Protein AF-A0A2D4GC23-F1 (afdb_monomer_lite)

InterPro domains:
  IPR010998 Integrase/recombinase, N-terminal [G3DSA:1.10.150.130] (24-99)

Sequence (99 aa):
KDISIPTMVIIDCLEVERRKLVEEHLSTKVINTIQAARKPSTCRIYNATWKTFCTWCTKTGANQFFPSLAQVLNFLQDGLDRGLSPNTLRRQVAALSCY

Secondary structure (DSSP, 8-state):
------------HHHHHHHHHHHTT--HHHHHHHHHTS-HHHHHHHHHHHHHHHHHHHHHT--SSS--HHHHHHHHHHHHHTT--HHHHHHHHHHHTT-

Structure (mmCIF, N/CA/C/O backbone):
data_AF-A0A2D4GC23-F1
#
_entry.id   AF-A0A2D4GC23-F1
#
loop_
_atom_site.group_PDB
_atom_site.id
_atom_site.type_symbol
_atom_site.label_atom_id
_atom_site.label_alt_id
_atom_site.label_comp_id
_atom_site.label_asym_id
_atom_site.label_entity_id
_atom_site.label_seq_id
_atom_site.pdbx_PDB_ins_code
_atom_site.Cartn_x
_atom_site.Cartn_y
_atom_site.Cartn_z
_atom_site.occupancy
_atom_site.B_iso_or_equiv
_atom_site.auth_seq_id
_atom_site.auth_comp_id
_atom_site.auth_asym_id
_atom_site.auth_atom_id
_atom_site.pdbx_PDB_model_num
ATOM 1 N N . LYS A 1 1 ? -27.980 19.065 -7.274 1.00 35.91 1 LYS A N 1
ATOM 2 C CA . LYS A 1 1 ? -26.867 19.282 -6.322 1.00 35.91 1 LYS A CA 1
ATOM 3 C C . LYS A 1 1 ? -25.714 18.467 -6.867 1.00 35.91 1 LYS A C 1
ATOM 5 O O . LYS A 1 1 ? -25.662 17.267 -6.635 1.00 35.91 1 LYS A O 1
ATOM 10 N N . ASP A 1 2 ? -24.944 19.093 -7.747 1.00 29.81 2 ASP A N 1
ATOM 11 C CA . ASP A 1 2 ? -23.890 18.459 -8.526 1.00 29.81 2 ASP A CA 1
ATOM 12 C C . ASP A 1 2 ? -22.892 17.785 -7.593 1.00 29.81 2 ASP A C 1
ATOM 14 O O . ASP A 1 2 ? -22.226 18.431 -6.783 1.00 29.81 2 ASP A O 1
ATOM 18 N N . ILE A 1 3 ? -22.848 16.457 -7.662 1.00 40.66 3 ILE A N 1
ATOM 19 C CA . ILE A 1 3 ? -21.802 15.669 -7.029 1.00 40.66 3 ILE A CA 1
ATOM 20 C C . ILE A 1 3 ? -20.608 15.838 -7.957 1.00 40.66 3 ILE A C 1
ATOM 22 O O . ILE A 1 3 ? -20.407 15.054 -8.882 1.00 40.66 3 ILE A O 1
ATOM 26 N N . SER A 1 4 ? -19.875 16.934 -7.763 1.00 33.38 4 SER A N 1
ATOM 27 C CA . SER A 1 4 ? -18.573 17.143 -8.378 1.00 33.38 4 SER A CA 1
ATOM 28 C C . SER A 1 4 ? -17.736 15.906 -8.088 1.00 33.38 4 SER A C 1
ATOM 30 O O . SER A 1 4 ? -17.326 15.696 -6.948 1.00 33.38 4 SER A O 1
ATOM 32 N N . ILE A 1 5 ? -17.537 15.067 -9.105 1.00 41.44 5 ILE A N 1
ATOM 33 C CA . ILE A 1 5 ? -16.588 13.958 -9.078 1.00 41.44 5 ILE A CA 1
ATOM 34 C C . ILE A 1 5 ? -15.243 14.615 -8.759 1.00 41.44 5 ILE A C 1
ATOM 36 O O . ILE A 1 5 ? -14.750 15.383 -9.590 1.00 41.44 5 ILE A O 1
ATOM 40 N N . PRO A 1 6 ? -14.676 14.434 -7.554 1.00 40.91 6 PRO A N 1
ATOM 41 C CA . PRO A 1 6 ? -13.470 15.150 -7.206 1.00 40.91 6 PRO A CA 1
ATOM 42 C C . PRO A 1 6 ? -12.360 14.579 -8.079 1.00 40.91 6 PRO A C 1
ATOM 44 O O . PRO A 1 6 ? -12.030 13.396 -7.976 1.00 40.91 6 PRO A O 1
ATOM 47 N N . THR A 1 7 ? -11.827 15.430 -8.961 1.00 38.97 7 THR A N 1
ATOM 48 C CA . THR A 1 7 ? -10.524 15.298 -9.616 1.00 38.97 7 THR A CA 1
ATOM 49 C C . THR A 1 7 ? -9.622 14.485 -8.708 1.00 38.97 7 THR A C 1
ATOM 51 O O . THR A 1 7 ? -9.370 14.939 -7.595 1.00 38.97 7 THR A O 1
ATOM 54 N N . MET A 1 8 ? -9.252 13.266 -9.122 1.00 46.06 8 MET A N 1
ATOM 55 C CA . MET A 1 8 ? -8.629 12.265 -8.255 1.00 46.06 8 MET A CA 1
ATOM 56 C C . MET A 1 8 ? -7.414 12.845 -7.531 1.00 46.06 8 MET A C 1
ATOM 58 O O . MET A 1 8 ? -6.294 12.837 -8.038 1.00 46.06 8 MET A O 1
ATOM 62 N N . VAL A 1 9 ? -7.642 13.366 -6.327 1.00 53.91 9 VAL A N 1
ATOM 63 C CA . VAL A 1 9 ? -6.574 13.759 -5.428 1.00 53.91 9 VAL A CA 1
ATOM 64 C C . VAL A 1 9 ? -5.928 12.444 -5.047 1.00 53.91 9 VAL A C 1
ATOM 66 O O . VAL A 1 9 ? -6.563 11.593 -4.425 1.00 53.91 9 VAL A O 1
ATOM 69 N N . ILE A 1 10 ? -4.682 12.258 -5.475 1.00 60.09 10 ILE A N 1
ATOM 70 C CA . ILE A 1 10 ? -3.817 11.198 -4.972 1.00 60.09 10 ILE A CA 1
ATOM 71 C C . ILE A 1 10 ? -3.667 11.474 -3.472 1.00 60.09 10 ILE A C 1
ATOM 73 O O . ILE A 1 10 ? -2.811 12.256 -3.055 1.00 60.09 10 ILE A O 1
ATOM 77 N N . ILE A 1 11 ? -4.575 10.923 -2.669 1.00 69.81 11 ILE A N 1
ATOM 78 C CA . ILE A 1 11 ? -4.518 11.054 -1.220 1.00 69.81 11 ILE A CA 1
ATOM 79 C C . ILE A 1 11 ? -3.340 10.232 -0.712 1.00 69.81 11 ILE A C 1
ATOM 81 O O . ILE A 1 11 ? -3.060 9.147 -1.230 1.00 69.81 11 ILE A O 1
ATOM 85 N N . ASP A 1 12 ? -2.620 10.779 0.268 1.00 81.88 12 ASP A N 1
ATOM 86 C CA . ASP A 1 12 ? -1.509 10.067 0.887 1.00 81.88 12 ASP A CA 1
ATOM 87 C C . ASP A 1 12 ? -2.019 8.762 1.499 1.00 81.88 12 ASP A C 1
ATOM 89 O O . ASP A 1 12 ? -3.119 8.690 2.049 1.00 81.88 12 ASP A O 1
ATOM 93 N N . CYS A 1 13 ? -1.207 7.722 1.414 1.00 83.00 13 CYS A N 1
ATOM 94 C CA . CYS A 1 13 ? -1.558 6.412 1.928 1.00 83.00 13 CYS A CA 1
ATOM 95 C C . CYS A 1 13 ? -1.874 6.417 3.441 1.00 83.00 13 CYS A C 1
ATOM 97 O O . CYS A 1 13 ? -2.721 5.657 3.904 1.00 83.00 13 CYS A O 1
ATOM 99 N N . LEU A 1 14 ? -1.259 7.327 4.208 1.00 85.19 14 LEU A N 1
ATOM 100 C CA . LEU A 1 14 ? -1.565 7.527 5.622 1.00 85.19 14 LEU A CA 1
ATOM 101 C C . LEU A 1 14 ? -2.953 8.136 5.817 1.00 85.19 14 LEU A C 1
ATOM 103 O O . LEU A 1 14 ? -3.617 7.832 6.799 1.00 85.19 14 LEU A O 1
ATOM 107 N N . GLU A 1 15 ? -3.420 8.973 4.894 1.00 86.94 15 GLU A N 1
ATOM 108 C CA . GLU A 1 15 ? -4.772 9.530 4.951 1.00 86.94 15 GLU A CA 1
ATOM 109 C C . GLU A 1 15 ? -5.829 8.459 4.644 1.00 86.94 15 GLU A C 1
ATOM 111 O O . GLU A 1 15 ? -6.885 8.455 5.275 1.00 86.94 15 GLU A O 1
ATOM 116 N N . VAL A 1 16 ? -5.536 7.519 3.738 1.00 85.06 16 VAL A N 1
ATOM 117 C CA . VAL A 1 16 ? -6.392 6.343 3.486 1.00 85.06 16 VAL A CA 1
ATOM 118 C C . VAL A 1 16 ? -6.509 5.497 4.754 1.00 85.06 16 VAL A C 1
ATOM 120 O O . VAL A 1 16 ? -7.614 5.260 5.238 1.00 85.06 16 VAL A O 1
ATOM 123 N N . GLU A 1 17 ? -5.365 5.137 5.344 1.00 87.56 17 GLU A N 1
ATOM 124 C CA . GLU A 1 17 ? -5.298 4.383 6.601 1.00 87.56 17 GLU A CA 1
ATOM 125 C C . GLU A 1 17 ? -6.043 5.119 7.724 1.00 87.56 17 GLU A C 1
ATOM 127 O O . GLU A 1 17 ? -6.840 4.524 8.445 1.00 87.56 17 GLU A O 1
ATOM 132 N N . ARG A 1 18 ? -5.861 6.441 7.840 1.00 88.88 18 ARG A N 1
ATOM 133 C CA . ARG A 1 18 ? -6.547 7.263 8.844 1.00 88.88 18 ARG A CA 1
ATOM 134 C C . ARG A 1 18 ? -8.066 7.184 8.697 1.00 88.88 18 ARG A C 1
ATOM 136 O O . ARG A 1 18 ? -8.749 7.055 9.707 1.00 88.88 18 ARG A O 1
ATOM 143 N N . ARG A 1 19 ? -8.600 7.281 7.474 1.00 88.81 19 ARG A N 1
ATOM 144 C CA . ARG A 1 19 ? -10.050 7.205 7.219 1.00 88.81 19 ARG A CA 1
ATOM 145 C C . ARG A 1 19 ? -10.612 5.851 7.622 1.00 88.81 19 ARG A C 1
ATOM 147 O O . ARG A 1 19 ? -11.564 5.822 8.392 1.00 88.81 19 ARG A O 1
ATOM 154 N N . LYS A 1 20 ? -9.959 4.767 7.204 1.00 87.31 20 LYS A N 1
ATOM 155 C CA . LYS A 1 20 ? -10.346 3.404 7.581 1.00 87.31 20 LYS A CA 1
ATOM 156 C C . LYS A 1 20 ? -10.352 3.212 9.096 1.00 87.31 20 LYS A C 1
ATOM 158 O O . LYS A 1 20 ? -11.320 2.722 9.653 1.00 87.31 20 LYS A O 1
ATOM 163 N N . LEU A 1 21 ? -9.310 3.665 9.794 1.00 90.06 21 LEU A N 1
ATOM 164 C CA . LEU A 1 21 ? -9.248 3.539 11.254 1.00 90.06 21 LEU A CA 1
ATOM 165 C C . LEU A 1 21 ? -10.315 4.389 11.972 1.00 90.06 21 LEU A C 1
ATOM 167 O O . LEU A 1 21 ? -10.791 3.996 13.035 1.00 90.06 21 LEU A O 1
ATOM 171 N N . VAL A 1 22 ? -10.705 5.537 11.404 1.00 91.75 22 VAL A N 1
ATOM 172 C CA . VAL A 1 22 ? -11.840 6.332 11.906 1.00 91.75 22 VAL A CA 1
ATOM 173 C C . VAL A 1 22 ? -13.168 5.604 11.680 1.00 91.75 22 VAL A C 1
ATOM 175 O O . VAL A 1 22 ? -14.009 5.614 12.575 1.00 91.75 22 VAL A O 1
ATOM 178 N N . GLU A 1 23 ? -13.355 4.957 10.529 1.00 90.25 23 GLU A N 1
ATOM 179 C CA . GLU A 1 23 ? -14.532 4.119 10.239 1.00 90.25 23 GLU A CA 1
ATOM 180 C C . GLU A 1 23 ? -14.622 2.908 11.186 1.00 90.25 23 GLU A C 1
ATOM 182 O O . GLU A 1 23 ? -15.711 2.535 11.614 1.00 90.25 23 GLU A O 1
ATOM 187 N N . GLU A 1 24 ? -13.481 2.372 11.625 1.00 90.25 24 GLU A N 1
ATOM 188 C CA . GLU A 1 24 ? -13.367 1.350 12.681 1.00 90.25 24 GLU A CA 1
ATOM 189 C C . GLU A 1 24 ? -13.541 1.917 14.110 1.00 90.25 24 GLU A C 1
ATOM 191 O O . GLU A 1 24 ? -13.291 1.233 15.101 1.00 90.25 24 GLU A O 1
ATOM 196 N N . HIS A 1 25 ? -13.977 3.176 14.244 1.00 93.50 25 HIS A N 1
ATOM 197 C CA . HIS A 1 25 ? -14.265 3.851 15.516 1.00 93.50 25 HIS A CA 1
ATOM 198 C C . HIS A 1 25 ? -13.057 3.965 16.466 1.00 93.50 25 HIS A C 1
ATOM 200 O O . HIS A 1 25 ? -13.213 4.111 17.684 1.00 93.50 25 HIS A O 1
ATOM 206 N N . LEU A 1 26 ? -11.830 3.948 15.933 1.00 93.06 26 LEU A N 1
ATOM 207 C CA . LEU A 1 26 ? -10.629 4.159 16.737 1.00 93.06 26 LEU A CA 1
ATOM 208 C C . LEU A 1 26 ? -10.447 5.639 17.079 1.00 93.06 26 LEU A C 1
ATOM 210 O O . LEU A 1 26 ? -10.680 6.539 16.273 1.00 93.06 26 LEU A O 1
ATOM 214 N N . SER A 1 27 ? -9.968 5.905 18.296 1.00 95.38 27 SER A N 1
ATOM 215 C CA . SER A 1 27 ? -9.687 7.278 18.720 1.00 95.38 27 SER A CA 1
ATOM 216 C C . SER A 1 27 ? -8.525 7.890 17.932 1.00 95.38 27 SER A C 1
ATOM 218 O O . SER A 1 27 ? -7.523 7.225 17.654 1.00 95.38 27 SER A O 1
ATOM 220 N N . THR A 1 28 ? -8.585 9.199 17.681 1.00 92.56 28 THR A N 1
ATOM 221 C CA . THR A 1 28 ? -7.505 9.958 17.024 1.00 92.56 28 THR A CA 1
ATOM 222 C C . THR A 1 28 ? -6.144 9.748 17.692 1.00 92.56 28 THR A C 1
ATOM 224 O O . THR A 1 28 ? -5.122 9.685 17.015 1.00 92.56 28 THR A O 1
ATOM 227 N N . LYS A 1 29 ? -6.110 9.584 19.023 1.00 94.69 29 LYS A N 1
ATOM 228 C CA . LYS A 1 29 ? -4.871 9.318 19.768 1.00 94.69 29 LYS A CA 1
ATOM 229 C C . LYS A 1 29 ? -4.246 7.978 19.369 1.00 94.69 29 LYS A C 1
ATOM 231 O O . LYS A 1 29 ? -3.048 7.932 19.115 1.00 94.69 29 LYS A O 1
ATOM 236 N N . VAL A 1 30 ? -5.054 6.919 19.279 1.00 93.81 30 VAL A N 1
ATOM 237 C CA . VAL A 1 30 ? -4.603 5.585 18.845 1.00 93.81 30 VAL A CA 1
ATOM 238 C C . VAL A 1 30 ? -4.115 5.632 17.399 1.00 93.81 30 VAL A C 1
ATOM 240 O O . VAL A 1 30 ? -3.035 5.125 17.108 1.00 93.81 30 VAL A O 1
ATOM 243 N N . ILE A 1 31 ? -4.853 6.307 16.516 1.00 92.19 31 ILE A N 1
ATOM 244 C CA . ILE A 1 31 ? -4.481 6.461 15.103 1.00 92.19 31 ILE A CA 1
ATOM 245 C C . ILE A 1 31 ? -3.128 7.167 14.965 1.00 92.19 31 ILE A C 1
ATOM 247 O O . ILE A 1 31 ? -2.240 6.672 14.271 1.00 92.19 31 ILE A O 1
ATOM 251 N N . ASN A 1 32 ? -2.927 8.268 15.692 1.00 91.75 32 ASN A N 1
ATOM 252 C CA . ASN A 1 32 ? -1.654 8.985 15.702 1.00 91.75 32 ASN A CA 1
ATOM 253 C C . ASN A 1 32 ? -0.506 8.101 16.199 1.00 91.75 32 ASN A C 1
ATOM 255 O O . ASN A 1 32 ? 0.582 8.146 15.634 1.00 91.75 32 ASN A O 1
ATOM 259 N N . THR A 1 33 ? -0.729 7.279 17.230 1.00 93.44 33 THR A N 1
ATOM 260 C CA . THR A 1 33 ? 0.280 6.327 17.712 1.00 93.44 33 THR A CA 1
ATOM 261 C C . THR A 1 33 ? 0.611 5.268 16.661 1.00 93.44 33 THR A C 1
ATOM 263 O O . THR A 1 33 ? 1.791 5.015 16.433 1.00 93.44 33 THR A O 1
ATOM 266 N N . ILE A 1 34 ? -0.389 4.688 15.988 1.00 89.38 34 ILE A N 1
ATOM 267 C CA . ILE A 1 34 ? -0.184 3.708 14.906 1.00 89.38 34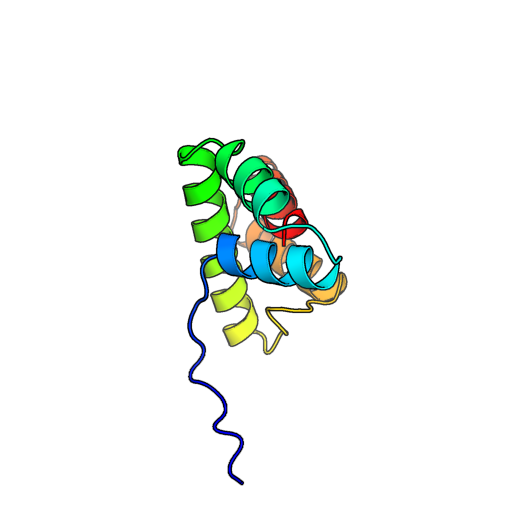 ILE A CA 1
ATOM 268 C C . ILE A 1 34 ? 0.667 4.320 13.787 1.00 89.38 34 ILE A C 1
ATOM 270 O O . ILE A 1 34 ? 1.657 3.725 13.359 1.00 89.38 34 ILE A O 1
ATOM 274 N N . GLN A 1 35 ? 0.322 5.533 13.349 1.00 88.88 35 GLN A N 1
ATOM 275 C CA . GLN A 1 35 ? 1.046 6.223 12.282 1.00 88.88 35 GLN A CA 1
ATOM 276 C C . GLN A 1 35 ? 2.459 6.642 12.712 1.00 88.88 35 GLN A C 1
ATOM 278 O O . GLN A 1 35 ? 3.407 6.468 11.948 1.00 88.88 35 GLN A O 1
ATOM 283 N N . ALA A 1 36 ? 2.629 7.134 13.943 1.00 87.69 36 ALA A N 1
ATOM 284 C CA . ALA A 1 36 ? 3.928 7.537 14.484 1.00 87.69 36 ALA A CA 1
ATOM 285 C C . ALA A 1 36 ? 4.862 6.350 14.770 1.00 87.69 36 ALA A C 1
ATOM 287 O O . ALA A 1 36 ? 6.081 6.499 14.707 1.00 87.69 36 ALA A O 1
ATOM 288 N N . ALA A 1 37 ? 4.315 5.164 15.057 1.00 88.94 37 ALA A N 1
ATOM 289 C CA . ALA A 1 37 ? 5.098 3.948 15.268 1.00 88.94 37 ALA A CA 1
ATOM 290 C C . ALA A 1 37 ? 5.793 3.455 13.984 1.00 88.94 37 ALA A C 1
ATOM 292 O O . ALA A 1 37 ? 6.731 2.654 14.044 1.00 88.94 37 ALA A O 1
ATOM 293 N N . ARG A 1 38 ? 5.363 3.927 12.805 1.00 86.62 38 ARG A N 1
ATOM 294 C CA . ARG A 1 38 ? 5.952 3.546 11.521 1.00 86.62 38 ARG A CA 1
ATOM 295 C C . ARG A 1 38 ? 7.196 4.390 11.227 1.00 86.62 38 ARG A C 1
ATOM 297 O O . ARG A 1 38 ? 7.174 5.617 11.261 1.00 86.62 38 ARG A O 1
ATOM 304 N N . LYS A 1 39 ? 8.303 3.725 10.872 1.00 86.19 39 LYS A N 1
ATOM 305 C CA . LYS A 1 39 ? 9.542 4.407 10.458 1.00 86.19 39 LYS A CA 1
ATOM 306 C C . LYS A 1 39 ? 9.269 5.326 9.250 1.00 86.19 39 LYS A C 1
ATOM 308 O O . LYS A 1 39 ? 8.649 4.864 8.288 1.00 86.19 39 LYS A O 1
ATOM 313 N N . PRO A 1 40 ? 9.812 6.561 9.206 1.00 83.94 40 PRO A N 1
ATOM 314 C CA . PRO A 1 40 ? 9.592 7.488 8.088 1.00 83.94 40 PRO A CA 1
ATOM 315 C C . PRO A 1 40 ? 9.986 6.923 6.717 1.00 83.94 40 PRO A C 1
ATOM 317 O O . PRO A 1 40 ? 9.339 7.208 5.710 1.00 83.94 40 PRO A O 1
ATOM 320 N N . SER A 1 41 ? 11.033 6.095 6.663 1.00 85.81 41 SER A N 1
ATOM 321 C CA . SER A 1 41 ? 11.453 5.400 5.441 1.00 85.81 41 SER A CA 1
ATOM 322 C C . SER A 1 41 ? 10.391 4.419 4.940 1.00 85.81 41 SER A C 1
ATOM 324 O O . SER A 1 41 ? 10.115 4.381 3.741 1.00 85.81 41 SER A O 1
ATOM 326 N N . THR A 1 42 ? 9.746 3.683 5.847 1.00 85.69 42 THR A N 1
ATOM 327 C CA . THR A 1 42 ? 8.628 2.791 5.524 1.00 85.69 42 THR A CA 1
ATOM 328 C C . THR A 1 42 ? 7.447 3.590 4.986 1.00 85.69 42 THR A C 1
ATOM 330 O O . THR A 1 42 ? 6.948 3.241 3.921 1.00 85.69 42 THR A O 1
ATOM 333 N N . CYS A 1 43 ? 7.071 4.705 5.628 1.00 85.81 43 CYS A N 1
ATOM 334 C CA . CYS A 1 43 ? 5.990 5.579 5.148 1.00 85.81 43 CYS A CA 1
ATOM 335 C C . CYS A 1 43 ? 6.230 6.073 3.715 1.00 85.81 43 CYS A C 1
ATOM 337 O O . CYS A 1 43 ? 5.323 6.041 2.888 1.00 85.81 43 CYS A O 1
ATOM 339 N N . ARG A 1 44 ? 7.464 6.478 3.381 1.00 87.88 44 ARG A N 1
ATOM 340 C CA . ARG A 1 44 ? 7.811 6.919 2.017 1.00 87.88 44 ARG A CA 1
ATOM 341 C C . ARG A 1 44 ? 7.634 5.807 0.983 1.00 87.88 44 ARG A C 1
ATOM 343 O O . ARG A 1 44 ? 7.091 6.058 -0.089 1.00 87.88 44 ARG A O 1
ATOM 350 N N . ILE A 1 45 ? 8.071 4.588 1.300 1.00 88.81 45 ILE A N 1
ATOM 351 C CA . ILE A 1 45 ? 7.933 3.423 0.410 1.00 88.81 45 ILE A CA 1
ATOM 352 C C . ILE A 1 45 ? 6.460 3.052 0.217 1.00 88.81 45 ILE A C 1
ATOM 354 O O . ILE A 1 45 ? 6.032 2.730 -0.892 1.00 88.81 45 ILE A O 1
ATOM 358 N N . TYR A 1 46 ? 5.698 3.103 1.301 1.00 89.25 46 TYR A N 1
ATOM 359 C CA . TYR A 1 46 ? 4.273 2.811 1.350 1.00 89.25 46 TYR A CA 1
ATOM 360 C C . TYR A 1 46 ? 3.497 3.806 0.483 1.00 89.25 46 TYR A C 1
ATOM 362 O O . TYR A 1 46 ? 2.798 3.405 -0.444 1.00 89.25 46 TYR A O 1
ATOM 370 N N . ASN A 1 47 ? 3.767 5.103 0.646 1.00 89.44 47 ASN A N 1
ATOM 371 C CA . ASN A 1 47 ? 3.178 6.144 -0.190 1.00 89.44 47 ASN A CA 1
ATOM 372 C C . ASN A 1 47 ? 3.570 6.002 -1.671 1.00 89.44 47 ASN A C 1
ATOM 374 O O . ASN A 1 47 ? 2.724 6.109 -2.552 1.00 89.44 47 ASN A O 1
ATOM 378 N N . ALA A 1 48 ? 4.839 5.711 -1.978 1.00 90.88 48 ALA A N 1
ATOM 379 C CA . ALA A 1 48 ? 5.271 5.478 -3.359 1.00 90.88 48 ALA A CA 1
ATOM 380 C C . ALA A 1 48 ? 4.565 4.266 -3.996 1.00 90.88 48 ALA A C 1
ATOM 382 O O . ALA A 1 48 ? 4.171 4.308 -5.165 1.00 90.88 48 ALA A O 1
ATOM 383 N N . THR A 1 49 ? 4.364 3.202 -3.215 1.00 92.44 49 THR A N 1
ATOM 384 C CA . THR A 1 49 ? 3.603 2.022 -3.641 1.00 92.44 49 THR A CA 1
ATOM 385 C C . THR A 1 49 ? 2.148 2.383 -3.908 1.00 92.44 49 THR A C 1
ATOM 387 O O . THR A 1 49 ? 1.640 2.068 -4.980 1.00 92.44 49 THR A O 1
ATOM 390 N N . TRP A 1 50 ? 1.507 3.097 -2.982 1.00 91.50 50 TRP A N 1
ATOM 391 C CA . TRP A 1 50 ? 0.126 3.546 -3.122 1.00 91.50 50 TRP A CA 1
ATOM 392 C C . TRP A 1 50 ? -0.081 4.391 -4.382 1.00 91.50 50 TRP A C 1
ATOM 394 O O . TRP A 1 50 ? -0.959 4.102 -5.186 1.00 91.50 50 TRP A O 1
ATOM 404 N N . LYS A 1 51 ? 0.804 5.357 -4.647 1.00 91.88 51 LYS A N 1
ATOM 405 C CA . LYS A 1 51 ? 0.769 6.167 -5.878 1.00 91.88 51 LYS A CA 1
ATOM 406 C C . LYS A 1 51 ? 0.878 5.321 -7.145 1.00 91.88 51 LYS A C 1
ATOM 408 O O . LYS A 1 51 ? 0.178 5.574 -8.128 1.00 91.88 51 LYS A O 1
ATOM 413 N N . THR A 1 52 ? 1.752 4.316 -7.118 1.00 92.62 52 THR A N 1
ATOM 414 C CA . THR A 1 52 ? 1.917 3.371 -8.231 1.00 92.62 52 THR A CA 1
ATOM 415 C C . THR A 1 52 ? 0.632 2.571 -8.446 1.00 92.62 52 THR A C 1
ATOM 417 O O . THR A 1 52 ? 0.180 2.437 -9.581 1.00 92.62 52 THR A O 1
ATOM 420 N N . PHE A 1 53 ? 0.005 2.117 -7.362 1.00 92.50 53 PHE A N 1
ATOM 421 C CA . PHE A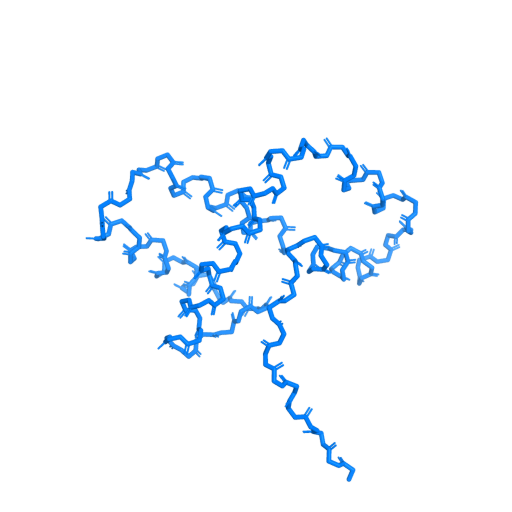 1 53 ? -1.263 1.398 -7.390 1.00 92.50 53 PHE A CA 1
ATOM 422 C C . PHE A 1 53 ? -2.431 2.264 -7.890 1.00 92.50 53 PHE A C 1
ATOM 424 O O . PHE A 1 53 ? -3.143 1.838 -8.792 1.00 92.50 53 PHE A O 1
ATOM 431 N N . CYS A 1 54 ? -2.588 3.503 -7.412 1.00 91.50 54 CYS A N 1
ATOM 432 C CA . CYS A 1 54 ? -3.594 4.453 -7.913 1.00 91.50 54 CYS A CA 1
ATOM 433 C C . CYS A 1 54 ? -3.431 4.730 -9.413 1.00 91.50 54 CYS A C 1
ATOM 435 O O . CYS A 1 54 ? -4.407 4.765 -10.167 1.00 91.50 54 CYS A O 1
ATOM 437 N N . THR A 1 55 ? -2.182 4.891 -9.860 1.00 92.31 55 THR A N 1
ATOM 438 C CA . THR A 1 55 ? -1.866 5.086 -11.281 1.00 92.31 55 THR A CA 1
ATOM 439 C C . THR A 1 55 ? -2.249 3.855 -12.096 1.00 92.31 55 THR A C 1
ATOM 441 O O . THR A 1 55 ? -2.800 3.985 -13.188 1.00 92.31 55 THR A O 1
ATOM 444 N N . TRP A 1 56 ? -1.973 2.658 -11.576 1.00 94.25 56 TRP A N 1
ATOM 445 C CA . TRP A 1 56 ? -2.385 1.409 -12.206 1.00 94.25 56 TRP A CA 1
ATOM 446 C C . TRP A 1 56 ? -3.912 1.286 -12.256 1.00 94.25 56 TRP A C 1
ATOM 448 O O . TRP A 1 56 ? -4.449 1.034 -13.328 1.00 94.25 56 TRP A O 1
ATOM 458 N N . CYS A 1 57 ? -4.613 1.586 -11.160 1.00 91.88 57 CYS A N 1
ATOM 459 C CA . CYS A 1 57 ? -6.075 1.553 -11.097 1.00 91.88 57 CYS A CA 1
ATOM 460 C C . CYS A 1 57 ? -6.721 2.499 -12.110 1.00 91.88 57 CYS A C 1
ATOM 462 O O . CYS A 1 57 ? -7.640 2.108 -12.821 1.00 91.88 57 CYS A O 1
ATOM 464 N N . THR A 1 58 ? -6.190 3.718 -12.240 1.00 91.12 58 THR A N 1
ATOM 465 C CA . THR A 1 58 ? -6.649 4.684 -13.252 1.00 91.12 58 THR A CA 1
ATOM 466 C C . THR A 1 58 ? -6.491 4.136 -14.672 1.00 91.12 58 THR A C 1
ATOM 468 O O . THR A 1 58 ? -7.360 4.343 -15.513 1.00 91.12 58 THR A O 1
ATOM 471 N N . LYS A 1 59 ? -5.396 3.416 -14.950 1.00 92.06 59 LYS A N 1
ATOM 472 C CA . LYS A 1 59 ? -5.127 2.834 -16.275 1.00 92.06 59 LYS A CA 1
ATOM 473 C C . LYS A 1 59 ? -6.009 1.628 -16.590 1.00 92.06 59 LYS A C 1
ATOM 475 O O . LYS A 1 59 ? -6.364 1.439 -17.746 1.00 92.06 59 LYS A O 1
ATOM 480 N N . THR A 1 60 ? -6.332 0.811 -15.590 1.00 90.62 60 THR A N 1
ATOM 48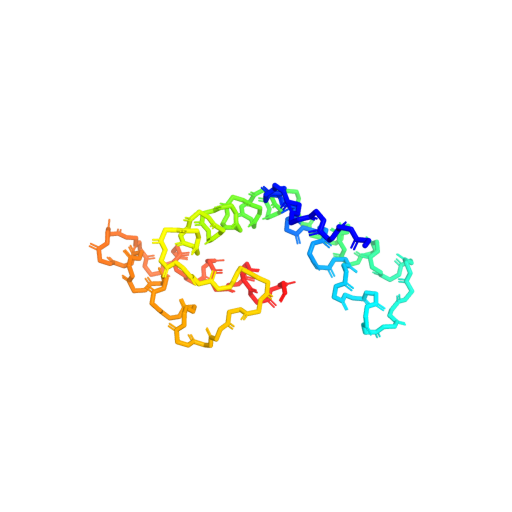1 C CA . THR A 1 60 ? -7.092 -0.437 -15.761 1.00 90.62 60 THR A CA 1
ATOM 482 C C . THR A 1 60 ? -8.587 -0.285 -15.482 1.00 90.62 60 THR A C 1
ATOM 484 O O . THR A 1 60 ? -9.337 -1.245 -15.642 1.00 90.62 60 THR A O 1
ATOM 487 N N . GLY A 1 61 ? -9.036 0.903 -15.061 1.00 86.75 61 GLY A N 1
ATOM 488 C CA . GLY A 1 61 ? -10.416 1.145 -14.637 1.00 86.75 61 GLY A CA 1
ATOM 489 C C . GLY A 1 61 ? -10.769 0.486 -13.298 1.00 86.75 61 GLY A C 1
ATOM 490 O O . GLY A 1 61 ? -11.945 0.294 -12.997 1.00 86.75 61 GLY A O 1
ATOM 491 N N . ALA A 1 62 ? -9.769 0.105 -12.496 1.00 88.44 62 ALA A N 1
ATOM 492 C CA . ALA A 1 62 ? -9.984 -0.499 -11.188 1.00 88.44 62 ALA A CA 1
ATOM 493 C C . ALA A 1 62 ? -10.329 0.545 -10.113 1.00 88.44 62 ALA A C 1
ATOM 495 O O . ALA A 1 62 ? -9.971 1.721 -10.208 1.00 88.44 62 ALA A O 1
ATOM 496 N N . ASN A 1 63 ? -11.007 0.103 -9.050 1.00 84.75 63 ASN A N 1
ATOM 497 C CA . ASN A 1 63 ? -11.282 0.952 -7.896 1.00 84.75 63 ASN A CA 1
ATOM 498 C C . ASN A 1 63 ? -10.042 1.012 -6.995 1.00 84.75 63 ASN A C 1
ATOM 500 O O . ASN A 1 63 ? -9.597 -0.013 -6.487 1.00 84.75 63 ASN A O 1
ATOM 504 N N . GLN A 1 64 ? -9.506 2.213 -6.781 1.00 83.00 64 GLN A N 1
ATOM 505 C CA . GLN A 1 64 ? -8.327 2.410 -5.936 1.00 83.00 64 GLN A CA 1
ATOM 506 C C . GLN A 1 64 ? -8.607 2.258 -4.433 1.00 83.00 64 GLN A C 1
ATOM 508 O O . GLN A 1 64 ? -7.714 1.842 -3.713 1.00 83.00 64 GLN A O 1
ATOM 513 N N . PHE A 1 65 ? -9.812 2.582 -3.951 1.00 82.56 65 PHE A N 1
ATOM 514 C CA . PHE A 1 65 ? -10.150 2.562 -2.518 1.00 82.56 65 PHE A CA 1
ATOM 515 C C . PHE A 1 65 ? -10.671 1.204 -2.053 1.00 82.56 65 PHE A C 1
ATOM 517 O O . PHE A 1 65 ? -10.409 0.793 -0.931 1.00 82.56 65 PHE A O 1
ATOM 524 N N . PHE A 1 66 ? -11.386 0.504 -2.932 1.00 82.38 66 PHE A N 1
ATOM 525 C CA . PHE A 1 66 ? -11.971 -0.806 -2.655 1.00 82.38 66 PHE A CA 1
ATOM 526 C C . PHE A 1 66 ? -11.642 -1.778 -3.791 1.00 82.38 66 PHE A C 1
ATOM 528 O O . PHE A 1 66 ? -12.541 -2.188 -4.534 1.00 82.38 66 PHE A O 1
ATOM 535 N N . PRO A 1 67 ? -10.356 -2.111 -3.996 1.00 87.38 67 PRO A N 1
ATOM 536 C CA . PRO A 1 67 ? -9.990 -3.083 -5.006 1.00 87.38 67 PRO A CA 1
ATOM 537 C C . PRO A 1 67 ? -10.452 -4.477 -4.582 1.00 87.38 67 PRO A C 1
ATOM 539 O O . PRO A 1 67 ? -10.273 -4.904 -3.442 1.00 87.38 67 PRO A O 1
ATOM 542 N N . SER A 1 68 ? -11.010 -5.225 -5.525 1.00 90.56 68 SER A N 1
ATOM 543 C CA . SER A 1 68 ? -11.194 -6.666 -5.358 1.00 90.56 68 SER A CA 1
ATOM 544 C C . SER A 1 68 ? -9.838 -7.366 -5.224 1.00 90.56 68 SER A C 1
ATOM 546 O O . SER A 1 68 ? -8.824 -6.901 -5.754 1.00 90.56 68 SER A O 1
ATOM 548 N N . LEU A 1 69 ? -9.824 -8.542 -4.590 1.00 91.00 69 LEU A N 1
ATOM 549 C CA . LEU A 1 69 ? -8.621 -9.375 -4.516 1.00 91.00 69 LEU A CA 1
ATOM 550 C C . LEU A 1 69 ? -8.027 -9.638 -5.911 1.00 91.00 69 LEU A C 1
ATOM 552 O O . LEU A 1 69 ? -6.816 -9.550 -6.087 1.00 91.00 69 LEU A O 1
ATOM 556 N N . ALA A 1 70 ? -8.874 -9.883 -6.916 1.00 93.12 70 ALA A N 1
ATOM 557 C CA . ALA A 1 70 ? -8.441 -10.080 -8.298 1.00 93.12 70 ALA A CA 1
ATOM 558 C C . ALA A 1 70 ? -7.700 -8.855 -8.864 1.00 93.12 70 ALA A C 1
ATOM 560 O O . ALA A 1 70 ? -6.670 -9.009 -9.512 1.00 93.12 70 ALA A O 1
ATOM 561 N N . GLN A 1 71 ? -8.171 -7.636 -8.584 1.00 93.50 71 GLN A N 1
ATOM 562 C CA . GLN A 1 71 ? -7.493 -6.408 -9.017 1.00 93.50 71 GLN A CA 1
ATOM 563 C C . GLN A 1 71 ? -6.129 -6.237 -8.341 1.00 93.50 71 GLN A C 1
ATOM 565 O O . GLN A 1 71 ? -5.166 -5.872 -9.010 1.00 93.50 71 GLN A O 1
ATOM 570 N N . VAL A 1 72 ? -6.018 -6.552 -7.047 1.00 93.81 72 VAL A N 1
ATOM 571 C CA . VAL A 1 72 ? -4.726 -6.530 -6.342 1.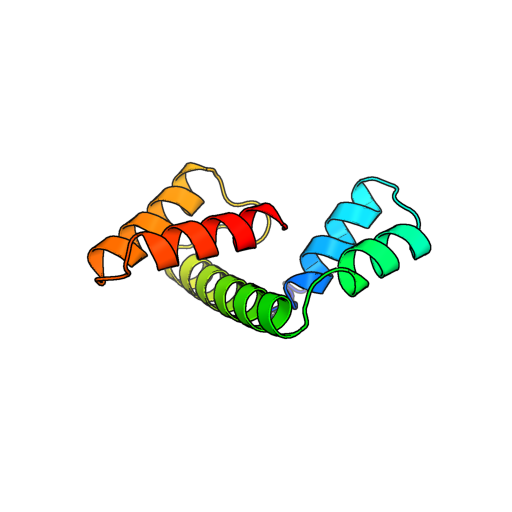00 93.81 72 VAL A CA 1
ATOM 572 C C . VAL A 1 72 ? -3.764 -7.564 -6.932 1.00 93.81 72 VAL A C 1
ATOM 574 O O . VAL A 1 72 ? -2.604 -7.248 -7.182 1.00 93.81 72 VAL A O 1
ATOM 577 N N . LEU A 1 73 ? -4.236 -8.784 -7.201 1.00 95.25 73 LEU A N 1
ATOM 578 C CA . LEU A 1 73 ? -3.413 -9.836 -7.800 1.00 95.25 73 LEU A CA 1
ATOM 579 C C . LEU A 1 73 ? -2.966 -9.478 -9.222 1.00 95.25 73 LEU A C 1
ATOM 581 O O . LEU A 1 73 ? -1.793 -9.655 -9.536 1.00 95.25 73 LEU A O 1
ATOM 585 N N . ASN A 1 74 ? -3.843 -8.896 -10.043 1.00 96.19 74 ASN A N 1
ATOM 586 C CA . ASN A 1 74 ? -3.487 -8.421 -11.382 1.00 96.19 74 ASN A CA 1
ATOM 587 C C .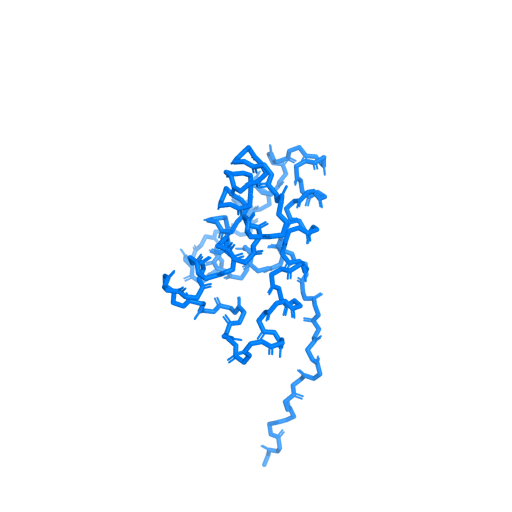 ASN A 1 74 ? -2.438 -7.304 -11.333 1.00 96.19 74 ASN A C 1
ATOM 589 O O . ASN A 1 74 ? -1.500 -7.315 -12.121 1.00 96.19 74 ASN A O 1
ATOM 593 N N . PHE A 1 75 ? -2.539 -6.373 -10.380 1.00 95.94 75 PHE A N 1
ATOM 594 C CA . PHE A 1 75 ? -1.509 -5.352 -10.173 1.00 95.94 75 PHE A CA 1
ATOM 595 C C . PHE A 1 75 ? -0.137 -5.963 -9.849 1.00 95.94 75 PHE A C 1
ATOM 597 O O . PHE A 1 75 ? 0.885 -5.535 -10.389 1.00 95.94 75 PHE A O 1
ATOM 604 N N . LEU A 1 76 ? -0.105 -6.966 -8.967 1.00 96.25 76 LEU A N 1
ATOM 605 C CA . LEU A 1 76 ? 1.135 -7.647 -8.590 1.00 96.25 76 LEU A CA 1
ATOM 606 C C . LEU A 1 76 ? 1.702 -8.473 -9.751 1.00 96.25 76 LEU A C 1
ATOM 608 O O . LEU A 1 76 ? 2.916 -8.468 -9.951 1.00 96.25 76 LEU A O 1
ATOM 612 N N . GLN A 1 77 ? 0.835 -9.135 -10.521 1.00 96.88 77 GLN A N 1
ATOM 613 C CA . GLN A 1 77 ? 1.217 -9.900 -11.705 1.00 96.88 77 GLN A CA 1
ATOM 614 C C . GLN A 1 77 ? 1.807 -8.985 -12.786 1.00 96.88 77 GLN A C 1
ATOM 616 O O . GLN A 1 77 ? 2.919 -9.237 -13.234 1.00 96.88 77 GLN A O 1
ATOM 621 N N . ASP A 1 78 ? 1.161 -7.856 -13.095 1.00 96.06 78 ASP A N 1
ATOM 622 C CA . ASP A 1 78 ? 1.701 -6.835 -14.006 1.00 96.06 78 ASP A CA 1
ATOM 623 C C . ASP A 1 78 ? 3.084 -6.341 -13.556 1.00 96.06 78 ASP A C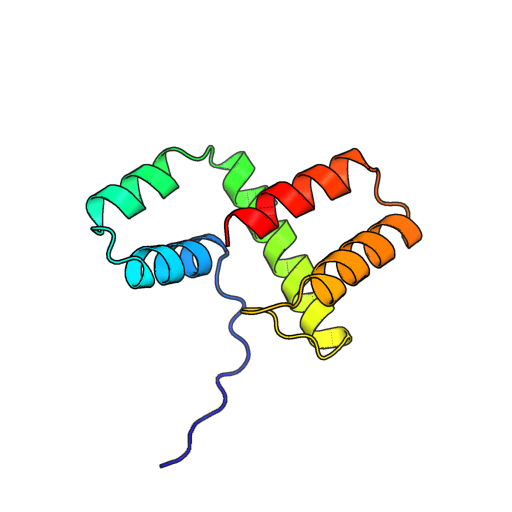 1
ATOM 625 O O . ASP A 1 78 ? 3.959 -6.049 -14.372 1.00 96.06 78 ASP A O 1
ATOM 629 N N . GLY A 1 79 ? 3.286 -6.206 -12.243 1.00 94.69 79 GLY A N 1
ATOM 630 C CA . GLY A 1 79 ? 4.580 -5.872 -11.663 1.00 94.69 79 GLY A CA 1
ATOM 631 C C . GLY A 1 79 ? 5.629 -6.956 -11.914 1.00 94.69 79 GLY A C 1
ATOM 632 O O . GLY A 1 79 ? 6.751 -6.642 -12.319 1.00 94.69 79 GLY A O 1
ATOM 633 N N . LEU A 1 80 ? 5.270 -8.220 -11.693 1.00 96.06 80 LEU A N 1
ATOM 634 C CA . LEU A 1 80 ? 6.140 -9.369 -11.940 1.00 96.06 80 LEU A CA 1
ATOM 635 C C . LEU A 1 80 ? 6.526 -9.473 -13.421 1.00 96.06 80 LEU A C 1
ATOM 637 O O . LEU A 1 80 ? 7.710 -9.607 -13.727 1.00 96.06 80 LEU A O 1
ATOM 641 N N . ASP A 1 81 ? 5.559 -9.318 -14.325 1.00 96.81 81 ASP A N 1
ATOM 642 C CA . ASP A 1 81 ? 5.752 -9.388 -15.780 1.00 96.81 81 ASP A CA 1
ATOM 643 C C . ASP A 1 81 ? 6.664 -8.260 -16.294 1.00 96.81 81 ASP A C 1
ATOM 645 O O . ASP A 1 81 ? 7.377 -8.411 -17.285 1.00 96.81 81 ASP A O 1
ATOM 649 N N . ARG A 1 82 ? 6.710 -7.129 -15.577 1.00 94.56 82 ARG A N 1
ATOM 650 C CA . ARG A 1 82 ? 7.641 -6.009 -15.816 1.00 94.56 82 ARG A CA 1
ATOM 651 C C . ARG A 1 82 ? 9.022 -6.209 -15.181 1.00 94.56 82 ARG A C 1
ATOM 653 O O . ARG A 1 82 ? 9.853 -5.303 -15.246 1.00 94.56 82 ARG A O 1
ATOM 660 N N . GLY A 1 83 ? 9.273 -7.355 -14.551 1.00 96.19 83 GLY A N 1
ATOM 661 C CA . GLY A 1 83 ? 10.556 -7.707 -13.945 1.00 96.19 83 GLY A CA 1
ATOM 662 C C . GLY A 1 83 ? 10.735 -7.249 -12.495 1.00 96.19 83 GLY A C 1
ATOM 663 O O . GLY A 1 83 ? 11.869 -7.186 -12.013 1.00 96.19 83 GLY A O 1
ATOM 664 N N . LEU A 1 84 ? 9.660 -6.915 -11.766 1.00 95.00 84 LEU A N 1
ATOM 665 C CA . LEU A 1 84 ? 9.787 -6.652 -10.331 1.00 95.00 84 LEU A CA 1
ATOM 666 C C . LEU A 1 84 ? 10.171 -7.930 -9.579 1.00 95.00 84 LEU A C 1
ATOM 668 O O . LEU A 1 84 ? 9.561 -8.984 -9.734 1.00 95.00 84 LEU A O 1
ATOM 672 N N . SER A 1 85 ? 11.162 -7.813 -8.692 1.00 95.94 85 SER A N 1
ATOM 673 C CA . SER A 1 85 ? 11.567 -8.940 -7.850 1.00 95.94 85 SER A CA 1
ATOM 674 C C . SER A 1 85 ? 10.439 -9.382 -6.899 1.00 95.94 85 SER A C 1
ATOM 676 O O . SER A 1 85 ? 9.694 -8.529 -6.396 1.00 95.94 85 SER A O 1
ATOM 678 N N . PRO A 1 86 ? 10.381 -10.669 -6.507 1.00 93.62 86 PRO A N 1
ATOM 679 C CA . PRO A 1 86 ? 9.423 -11.148 -5.507 1.00 93.62 86 PRO A CA 1
ATOM 680 C C . PRO A 1 86 ? 9.495 -10.400 -4.167 1.00 93.62 86 PRO A C 1
ATOM 682 O O . PRO A 1 86 ? 8.489 -10.237 -3.480 1.00 93.62 86 PRO A O 1
ATOM 685 N N . ASN A 1 87 ? 10.674 -9.899 -3.780 1.00 93.75 87 ASN A N 1
ATOM 686 C CA . ASN A 1 87 ? 10.829 -9.096 -2.565 1.00 93.75 87 ASN A CA 1
ATOM 687 C C . ASN A 1 87 ? 10.141 -7.724 -2.693 1.00 93.75 87 ASN A C 1
ATOM 689 O O . ASN A 1 87 ? 9.550 -7.233 -1.731 1.00 93.75 87 ASN A O 1
ATOM 693 N N . THR A 1 88 ? 10.171 -7.125 -3.888 1.00 92.50 88 THR A N 1
ATOM 694 C CA . THR A 1 88 ? 9.423 -5.896 -4.186 1.00 92.50 88 THR A CA 1
ATOM 695 C C . THR A 1 88 ? 7.921 -6.145 -4.094 1.00 92.50 88 THR A C 1
ATOM 697 O O . THR A 1 88 ? 7.232 -5.356 -3.453 1.00 92.50 88 THR A O 1
ATOM 700 N N . LEU A 1 89 ? 7.429 -7.256 -4.652 1.00 94.12 89 LEU A N 1
ATOM 701 C CA . LEU A 1 89 ? 6.010 -7.623 -4.581 1.00 94.12 89 LEU A CA 1
ATOM 702 C C . LEU A 1 89 ? 5.561 -7.856 -3.135 1.00 94.12 89 LEU A C 1
ATOM 704 O O . LEU A 1 89 ? 4.560 -7.289 -2.710 1.00 94.12 89 LEU A O 1
ATOM 708 N N . ARG A 1 90 ? 6.344 -8.590 -2.327 1.00 92.44 90 ARG A N 1
ATOM 709 C CA . ARG A 1 90 ? 6.065 -8.766 -0.887 1.00 92.44 90 ARG A CA 1
ATOM 710 C C . ARG A 1 90 ? 5.939 -7.432 -0.155 1.00 92.44 90 ARG A C 1
ATOM 712 O O . ARG A 1 90 ? 5.065 -7.265 0.690 1.00 92.44 90 ARG A O 1
ATOM 719 N N . ARG A 1 91 ? 6.796 -6.467 -0.491 1.00 91.69 91 ARG A N 1
ATOM 720 C CA . ARG A 1 91 ? 6.731 -5.117 0.075 1.00 91.69 91 ARG A CA 1
ATOM 721 C C . ARG A 1 91 ? 5.494 -4.351 -0.388 1.00 91.69 91 ARG A C 1
ATOM 723 O O . ARG A 1 91 ? 4.925 -3.614 0.408 1.00 91.69 91 ARG A O 1
ATOM 730 N N . GLN A 1 92 ? 5.080 -4.525 -1.642 1.00 93.19 92 GLN A N 1
ATOM 731 C CA . GLN A 1 92 ? 3.853 -3.921 -2.152 1.00 93.19 92 GLN A CA 1
ATOM 732 C C . GLN A 1 92 ? 2.614 -4.502 -1.469 1.00 93.19 92 GLN A C 1
ATOM 734 O O . GLN A 1 92 ? 1.757 -3.735 -1.052 1.00 93.19 92 GLN A O 1
ATOM 739 N N . VAL A 1 93 ? 2.565 -5.821 -1.261 1.00 92.56 93 VAL A N 1
ATOM 740 C CA . VAL A 1 93 ? 1.511 -6.481 -0.474 1.00 92.56 93 VAL A CA 1
ATOM 741 C C . VAL A 1 93 ? 1.449 -5.895 0.933 1.00 92.56 93 VAL A C 1
ATOM 743 O O . VAL A 1 93 ? 0.394 -5.443 1.356 1.00 92.56 93 VAL A O 1
ATOM 746 N N . ALA A 1 94 ? 2.581 -5.826 1.639 1.00 90.31 94 ALA A N 1
ATOM 747 C CA . ALA A 1 94 ? 2.621 -5.277 2.994 1.00 90.31 94 ALA A CA 1
ATOM 748 C C . ALA A 1 94 ? 2.164 -3.810 3.065 1.00 90.31 94 ALA A C 1
ATOM 750 O O . ALA A 1 94 ? 1.560 -3.411 4.057 1.00 90.31 94 ALA A O 1
ATOM 751 N N . ALA A 1 95 ? 2.449 -3.015 2.028 1.00 89.38 95 ALA A N 1
ATOM 752 C CA . ALA A 1 95 ? 1.942 -1.654 1.924 1.00 89.38 95 ALA A CA 1
ATOM 753 C C . ALA A 1 95 ? 0.423 -1.645 1.730 1.00 89.38 95 ALA A C 1
ATOM 755 O O . ALA A 1 95 ? -0.278 -1.026 2.520 1.00 89.38 95 ALA A O 1
ATOM 756 N N . LEU A 1 96 ? -0.078 -2.372 0.727 1.00 89.69 96 LEU A N 1
ATOM 757 C CA . LEU A 1 96 ? -1.499 -2.400 0.377 1.00 89.69 96 LEU A CA 1
ATOM 758 C C . LEU A 1 96 ? -2.383 -2.961 1.497 1.00 89.69 96 LEU A C 1
ATOM 760 O O . LEU A 1 96 ? -3.488 -2.471 1.685 1.00 89.69 96 LEU A O 1
ATOM 764 N N . SER A 1 97 ? -1.890 -3.919 2.283 1.00 86.12 97 SER A N 1
ATOM 765 C CA . SER A 1 97 ? -2.622 -4.464 3.433 1.00 86.12 97 SER A CA 1
ATOM 766 C C . SER A 1 97 ? -2.787 -3.478 4.594 1.00 86.12 97 SER A C 1
ATOM 768 O O . SER A 1 97 ? -3.598 -3.725 5.484 1.00 86.12 97 SER A O 1
ATOM 770 N N . CYS A 1 98 ? -2.016 -2.386 4.629 1.00 78.56 98 CYS A N 1
ATOM 771 C CA . CYS A 1 98 ? -2.182 -1.342 5.641 1.00 78.56 98 CYS A CA 1
ATOM 772 C C . CYS A 1 98 ? -3.283 -0.332 5.297 1.00 78.56 98 CYS A C 1
ATOM 774 O O . CYS A 1 98 ? -3.576 0.520 6.135 1.00 78.56 98 CYS A O 1
ATOM 776 N N . TYR A 1 99 ? -3.868 -0.406 4.098 1.00 74.50 99 TYR A N 1
ATOM 777 C CA . TYR A 1 99 ? -4.892 0.529 3.632 1.00 74.50 99 TYR A CA 1
ATOM 778 C C . TYR A 1 99 ? -6.283 -0.086 3.638 1.00 74.50 99 TYR A C 1
ATOM 780 O O . TYR A 1 99 ? -6.429 -1.330 3.621 1.00 74.50 99 TYR A O 1
#

Foldseek 3Di:
DDPPPPPDDLDQLLVLLVVVVVVVVDDPVVSCVVVVVDDPVLSVLLRVLLVLLVVVCVVVVADSSDGDPVSLVVSLVVCVVVPNDPVSSVSSVVSVVSD

Organism: Micrurus corallinus (NCBI:txid54390)

pLDDT: mean 85.29, std 15.42, range [29.81, 96.88]

Radius of gyration: 14.66 Å; chains: 1; bounding box: 38×30×36 Å